Protein AF-A0AAD6XH06-F1 (afdb_monomer)

Secondary structure (DSSP, 8-state):
---------PPPP----PPPPPPPP-------------PPTTB-TTT--B-SSPEEPTTT--EE-TTTTTT--PPP-PPPPPP-------PPPPPS---------------------------------------------------------

Organism: NCBI:txid1033014

Mean predicted aligned error: 21.16 Å

Structure (mmCIF, N/CA/C/O backbone):
data_AF-A0AAD6XH06-F1
#
_entry.id   AF-A0AAD6XH06-F1
#
loop_
_atom_site.group_PDB
_atom_site.id
_atom_site.type_symbol
_atom_site.label_atom_id
_atom_site.label_alt_id
_atom_site.label_comp_id
_atom_site.label_asym_id
_atom_site.label_entity_id
_atom_site.label_seq_id
_atom_site.pdbx_PDB_ins_code
_atom_site.Cartn_x
_atom_site.Cartn_y
_atom_site.Cartn_z
_atom_site.occupancy
_atom_site.B_iso_or_equiv
_atom_site.auth_seq_id
_atom_site.auth_comp_id
_atom_site.auth_asym_id
_atom_site.auth_atom_id
_atom_site.pdbx_PDB_model_num
ATOM 1 N N . MET A 1 1 ? -3.019 -58.926 7.563 1.00 45.81 1 MET A N 1
ATOM 2 C CA . MET A 1 1 ? -2.907 -58.234 8.865 1.00 45.81 1 MET A CA 1
ATOM 3 C C . MET A 1 1 ? -1.848 -57.144 8.734 1.00 45.81 1 MET A C 1
ATOM 5 O O . MET A 1 1 ? -0.671 -57.482 8.743 1.00 45.81 1 MET A O 1
ATOM 9 N N . PRO A 1 2 ? -2.222 -55.880 8.463 1.00 56.22 2 PRO A N 1
ATOM 10 C CA . PRO A 1 2 ? -1.253 -54.804 8.264 1.00 56.22 2 PRO A CA 1
ATOM 11 C C . PRO A 1 2 ? -0.605 -54.394 9.594 1.00 56.22 2 PRO A C 1
ATOM 13 O O . PRO A 1 2 ? -1.293 -54.122 10.575 1.00 56.22 2 PRO A O 1
ATOM 16 N N . HIS A 1 3 ? 0.727 -54.356 9.607 1.00 55.41 3 HIS A N 1
ATOM 17 C CA . HIS A 1 3 ? 1.536 -53.886 10.728 1.00 55.41 3 HIS A CA 1
ATOM 18 C C . HIS A 1 3 ? 1.335 -52.376 10.914 1.00 55.41 3 HIS A C 1
ATOM 20 O O . HIS A 1 3 ? 1.747 -51.572 10.077 1.00 55.41 3 HIS A O 1
ATOM 26 N N . VAL A 1 4 ? 0.700 -51.984 12.017 1.00 63.06 4 VAL A N 1
ATOM 27 C CA . VAL A 1 4 ? 0.587 -50.581 12.423 1.00 63.06 4 VAL A CA 1
ATOM 28 C C . VAL A 1 4 ? 1.933 -50.165 13.013 1.00 63.06 4 VAL A C 1
ATOM 30 O O . VA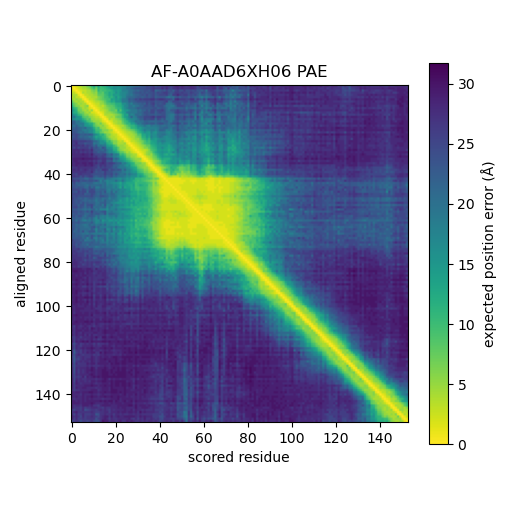L A 1 4 ? 2.283 -50.560 14.123 1.00 63.06 4 VAL A O 1
ATOM 33 N N . ALA A 1 5 ? 2.716 -49.402 12.251 1.00 58.44 5 ALA A N 1
ATOM 34 C CA . ALA A 1 5 ? 3.970 -48.832 12.725 1.00 58.44 5 ALA A CA 1
ATOM 35 C C . ALA A 1 5 ? 3.685 -47.848 13.872 1.00 58.44 5 ALA A C 1
ATOM 37 O O . ALA A 1 5 ? 3.102 -46.780 13.665 1.00 58.44 5 ALA A O 1
ATOM 38 N N . GLN A 1 6 ? 4.078 -48.219 15.092 1.00 63.75 6 GLN A N 1
ATOM 39 C CA . GLN A 1 6 ? 4.032 -47.330 16.246 1.00 63.75 6 GLN A CA 1
ATOM 40 C C . GLN A 1 6 ? 5.018 -46.182 16.025 1.00 63.75 6 GLN A C 1
ATOM 42 O O . GLN A 1 6 ? 6.227 -46.380 15.944 1.00 63.75 6 GLN A O 1
ATOM 47 N N . ARG A 1 7 ? 4.488 -44.964 15.894 1.00 68.38 7 ARG A N 1
ATOM 48 C CA . ARG A 1 7 ? 5.294 -43.746 15.848 1.00 68.38 7 ARG A CA 1
ATOM 49 C C . ARG A 1 7 ? 5.860 -43.479 17.241 1.00 68.38 7 ARG A C 1
ATOM 51 O O . ARG A 1 7 ? 5.103 -43.213 18.169 1.00 68.38 7 ARG A O 1
ATOM 58 N N . ASP A 1 8 ? 7.183 -43.550 17.348 1.00 66.81 8 ASP A N 1
ATOM 59 C CA . ASP A 1 8 ? 7.993 -43.159 18.505 1.00 66.81 8 ASP A CA 1
ATOM 60 C C . ASP A 1 8 ? 7.552 -41.782 19.045 1.00 66.81 8 ASP A C 1
ATOM 62 O O . ASP A 1 8 ? 7.860 -40.735 18.471 1.00 66.81 8 ASP A O 1
ATOM 66 N N . LEU A 1 9 ? 6.841 -41.771 20.177 1.00 71.50 9 LEU A N 1
ATOM 67 C CA . LEU A 1 9 ? 6.471 -40.565 20.928 1.00 71.50 9 LEU A CA 1
ATOM 68 C C . LEU A 1 9 ? 7.649 -40.070 21.777 1.00 71.50 9 LEU A C 1
ATOM 70 O O . LEU A 1 9 ? 7.522 -39.857 22.983 1.00 71.50 9 LEU A O 1
ATOM 74 N N . ARG A 1 10 ? 8.826 -39.907 21.168 1.00 79.88 10 ARG A N 1
ATOM 75 C CA . ARG A 1 10 ? 9.973 -39.364 21.899 1.00 79.88 10 ARG A CA 1
ATOM 76 C C . ARG A 1 10 ? 9.715 -37.890 22.224 1.00 79.88 10 ARG A C 1
ATOM 78 O O . ARG A 1 10 ? 9.410 -37.118 21.310 1.00 79.88 10 ARG A O 1
ATOM 85 N N . PRO A 1 11 ? 9.845 -37.475 23.497 1.00 76.31 11 PRO A N 1
ATOM 86 C CA . PRO A 1 11 ? 9.716 -36.078 23.885 1.00 76.31 11 PRO A CA 1
ATOM 87 C C . PRO A 1 11 ? 10.711 -35.222 23.100 1.00 76.31 11 PRO A C 1
ATOM 89 O O . PRO A 1 11 ? 11.921 -35.446 23.160 1.00 76.31 11 PRO A O 1
ATOM 92 N N . LEU A 1 12 ? 10.201 -34.245 22.347 1.00 78.62 12 LEU A N 1
ATOM 93 C CA . LEU A 1 12 ? 11.048 -33.326 21.594 1.00 78.62 12 LEU A CA 1
ATOM 94 C C . LEU A 1 12 ? 11.952 -32.544 22.564 1.00 78.62 12 LEU A C 1
ATOM 96 O O . LEU A 1 12 ? 11.467 -32.050 23.589 1.00 78.62 12 LEU A O 1
ATOM 100 N N . PRO A 1 13 ? 13.251 -32.395 22.253 1.00 78.56 13 PRO A N 1
ATOM 101 C CA . PRO A 1 13 ? 14.180 -31.672 23.105 1.00 78.56 13 PRO A CA 1
ATOM 102 C C . PRO A 1 13 ? 13.702 -30.232 23.294 1.00 78.56 13 PRO A C 1
ATOM 104 O O . PRO A 1 13 ? 13.417 -29.502 22.340 1.00 78.56 13 PRO A O 1
ATOM 107 N N . LYS A 1 14 ? 13.601 -29.831 24.563 1.00 78.94 14 LYS A N 1
ATOM 108 C CA . LYS A 1 14 ? 13.136 -28.513 24.992 1.00 78.94 14 LYS A CA 1
ATOM 109 C C . LYS A 1 14 ? 14.083 -27.456 24.422 1.00 78.94 14 LYS A C 1
ATOM 111 O O . LYS A 1 14 ? 15.197 -27.287 24.913 1.00 78.94 14 LYS A O 1
ATOM 116 N N . ARG A 1 15 ? 13.664 -26.781 23.342 1.00 76.62 15 ARG A N 1
ATOM 117 C CA . ARG A 1 15 ? 14.477 -25.759 22.664 1.00 76.62 15 ARG A CA 1
ATOM 118 C C . ARG A 1 15 ? 14.870 -24.692 23.685 1.00 76.62 15 ARG A C 1
ATOM 120 O O . ARG A 1 15 ? 14.011 -24.040 24.279 1.00 76.62 15 ARG A O 1
ATOM 127 N N . ARG A 1 16 ? 16.179 -24.544 23.894 1.00 79.94 16 ARG A N 1
ATOM 128 C CA . ARG A 1 16 ? 16.777 -23.522 24.754 1.00 79.94 16 ARG A CA 1
ATOM 129 C C . ARG A 1 16 ? 16.342 -22.160 24.212 1.00 79.94 16 ARG A C 1
ATOM 131 O O . ARG A 1 16 ? 16.610 -21.849 23.053 1.00 79.94 16 ARG A O 1
ATOM 138 N N . ARG A 1 17 ? 15.611 -21.384 25.017 1.00 71.00 17 ARG A N 1
ATOM 139 C CA . ARG A 1 17 ? 15.212 -20.020 24.652 1.00 71.00 17 ARG A CA 1
ATOM 140 C C . ARG A 1 17 ? 16.487 -19.203 24.464 1.00 71.00 17 ARG A C 1
ATOM 142 O O . ARG A 1 17 ? 17.227 -19.002 25.423 1.00 71.00 17 ARG A O 1
ATOM 149 N N . LEU A 1 18 ? 16.759 -18.788 23.229 1.00 75.69 18 LEU A N 1
ATOM 150 C CA . LEU A 1 18 ? 17.778 -17.783 22.961 1.00 75.69 18 LEU A CA 1
ATOM 151 C C . LEU A 1 18 ? 17.294 -16.475 23.588 1.00 75.69 18 LEU A C 1
ATOM 153 O O . LEU A 1 18 ? 16.139 -16.086 23.404 1.00 75.69 18 LEU A O 1
ATOM 157 N N . ASN A 1 19 ? 18.161 -15.864 24.389 1.00 77.81 19 ASN A N 1
ATOM 158 C CA . ASN A 1 19 ? 17.907 -14.588 25.037 1.00 77.81 19 ASN A CA 1
ATOM 159 C C . ASN A 1 19 ? 17.652 -13.548 23.930 1.00 77.81 19 ASN A C 1
ATOM 161 O O . ASN A 1 19 ? 18.518 -13.412 23.059 1.00 77.81 19 ASN A O 1
ATOM 165 N N . PRO A 1 20 ? 16.481 -12.885 23.871 1.00 71.88 20 PRO A N 1
ATOM 166 C CA . PRO A 1 20 ? 16.252 -11.864 22.862 1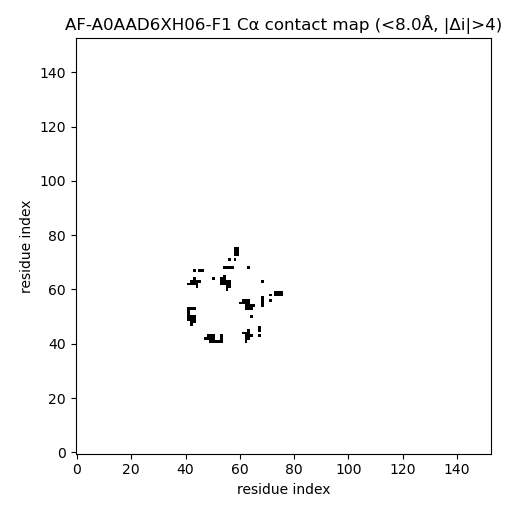.00 71.88 20 PRO A CA 1
ATOM 167 C C . PRO A 1 20 ? 17.288 -10.759 23.067 1.00 71.88 20 PRO A C 1
ATOM 169 O O . PRO A 1 20 ? 17.397 -10.193 24.154 1.00 71.88 20 PRO A O 1
ATOM 172 N N . ALA A 1 21 ? 18.088 -10.499 22.032 1.00 75.94 21 ALA A N 1
ATOM 173 C CA . ALA A 1 21 ? 19.018 -9.384 22.048 1.00 75.94 21 ALA A CA 1
ATOM 174 C C . ALA A 1 21 ? 18.241 -8.078 22.309 1.00 75.94 21 ALA A C 1
ATOM 176 O O . ALA A 1 21 ? 17.086 -7.971 21.878 1.00 75.94 21 ALA A O 1
ATOM 177 N N . PRO A 1 22 ? 18.846 -7.092 22.996 1.00 75.81 22 PRO A N 1
ATOM 178 C CA . PRO A 1 22 ? 18.243 -5.780 23.181 1.00 75.81 22 PRO A CA 1
ATOM 179 C C . PRO A 1 22 ? 17.834 -5.220 21.819 1.00 75.81 22 PRO A C 1
ATOM 181 O O . PRO A 1 22 ? 18.676 -5.029 20.942 1.00 75.81 22 PRO A O 1
ATOM 184 N N . ILE A 1 23 ? 16.531 -5.020 21.623 1.00 73.06 23 ILE A N 1
ATOM 185 C CA . ILE A 1 23 ? 16.005 -4.411 20.404 1.00 73.06 23 ILE A CA 1
ATOM 186 C C . ILE A 1 23 ? 16.492 -2.957 20.427 1.00 73.06 23 ILE A C 1
ATOM 188 O O . ILE A 1 23 ? 16.146 -2.239 21.370 1.00 73.06 23 ILE A O 1
ATOM 192 N N . PRO A 1 24 ? 17.315 -2.509 19.461 1.00 79.81 24 PRO A N 1
ATOM 193 C CA . PRO A 1 24 ? 17.710 -1.112 19.408 1.00 79.81 24 PRO A CA 1
ATOM 194 C C . PRO A 1 24 ? 16.456 -0.242 19.239 1.00 79.81 24 PRO A C 1
ATOM 196 O O . PRO A 1 24 ? 15.504 -0.670 18.576 1.00 79.81 24 PRO A O 1
ATOM 199 N N . PRO A 1 25 ? 16.423 0.965 19.831 1.00 71.81 25 PRO A N 1
ATOM 200 C CA . PRO A 1 25 ? 15.298 1.873 19.661 1.00 71.81 25 PRO A CA 1
ATOM 201 C C . PRO A 1 25 ? 15.066 2.093 18.168 1.00 71.81 25 PRO A C 1
ATOM 203 O O . PRO A 1 25 ? 16.007 2.382 17.427 1.00 71.81 25 PRO A O 1
ATOM 206 N N . ALA A 1 26 ? 13.820 1.908 17.730 1.00 63.12 26 ALA A N 1
ATOM 207 C CA . ALA A 1 26 ? 13.427 2.091 16.343 1.00 63.12 26 ALA A CA 1
ATOM 208 C C . ALA A 1 26 ? 13.830 3.502 15.900 1.00 63.12 26 ALA A C 1
ATOM 210 O O . ALA A 1 26 ? 13.222 4.492 16.307 1.00 63.12 26 ALA A O 1
ATOM 211 N N . THR A 1 27 ? 14.891 3.598 15.098 1.00 64.56 27 THR A N 1
ATOM 212 C CA . THR A 1 27 ? 15.273 4.845 14.449 1.00 64.56 27 THR A CA 1
ATOM 213 C C . THR A 1 27 ? 14.148 5.178 13.488 1.00 64.56 27 THR A C 1
ATOM 215 O O . THR A 1 27 ? 13.994 4.531 12.453 1.00 64.56 27 THR A O 1
ATOM 218 N N . VAL A 1 28 ? 13.312 6.141 13.870 1.00 68.56 28 VAL A N 1
ATOM 219 C CA . VAL A 1 28 ? 12.290 6.688 12.985 1.00 68.56 28 VAL A CA 1
ATOM 220 C C . VAL A 1 28 ? 13.039 7.213 11.760 1.00 68.56 28 VAL A C 1
ATOM 222 O O . VAL A 1 28 ? 13.908 8.071 11.932 1.00 68.56 28 VAL A O 1
ATOM 225 N N . PRO A 1 29 ? 12.787 6.694 10.545 1.00 56.22 29 PRO A N 1
ATOM 226 C CA . PRO A 1 29 ? 13.394 7.249 9.350 1.00 56.22 29 PRO A CA 1
ATOM 227 C C . PRO A 1 29 ? 12.909 8.691 9.231 1.00 56.22 29 PRO A C 1
ATOM 229 O O . PRO A 1 29 ? 11.753 8.952 8.898 1.00 56.22 29 PRO A O 1
ATOM 232 N N . GLN A 1 30 ? 13.785 9.629 9.582 1.00 60.03 30 GLN A N 1
ATOM 233 C CA . GLN A 1 30 ? 13.527 11.042 9.402 1.00 60.03 30 GLN A CA 1
ATOM 234 C C . GLN A 1 30 ? 13.395 11.261 7.887 1.00 60.03 30 GLN A C 1
ATOM 236 O O . GLN A 1 30 ? 14.294 10.848 7.147 1.00 60.03 30 GLN A O 1
ATOM 241 N N . PRO A 1 31 ? 12.283 11.834 7.391 1.00 55.59 31 PRO A N 1
ATOM 242 C CA . PRO A 1 31 ? 12.138 12.126 5.974 1.00 55.59 31 PRO A CA 1
ATOM 243 C C . PRO A 1 31 ? 13.225 13.132 5.606 1.00 55.59 31 PRO A C 1
ATOM 245 O O . PRO A 1 31 ? 13.145 14.308 5.955 1.00 55.59 31 PRO A O 1
ATOM 248 N N . SER A 1 32 ? 14.295 12.647 4.979 1.00 57.97 32 SER A N 1
ATOM 249 C CA . SER A 1 32 ? 15.408 13.506 4.612 1.00 57.97 32 SER A CA 1
ATOM 250 C C . SER A 1 32 ? 14.946 14.478 3.523 1.00 57.97 32 SER A C 1
ATOM 252 O O . SER A 1 32 ? 14.415 14.023 2.503 1.00 57.97 32 SER A O 1
ATOM 254 N N . PRO A 1 33 ? 15.151 15.795 3.693 1.00 58.56 33 PRO A N 1
ATOM 255 C CA . PRO A 1 33 ? 14.828 16.807 2.698 1.00 58.56 33 PRO A CA 1
ATOM 256 C C . PRO A 1 33 ? 15.901 16.815 1.601 1.00 58.56 33 PRO A C 1
ATOM 258 O O . PRO A 1 33 ? 16.600 17.803 1.393 1.00 58.56 33 PRO A O 1
ATOM 261 N N . PHE A 1 34 ? 16.074 15.696 0.899 1.00 56.41 34 PHE A N 1
ATOM 262 C CA . PHE A 1 34 ? 16.848 15.711 -0.334 1.00 56.41 34 PHE A CA 1
ATOM 263 C C . PHE A 1 34 ? 15.975 16.274 -1.459 1.00 56.41 34 PHE A C 1
ATOM 265 O O . PHE A 1 34 ? 14.802 15.901 -1.562 1.00 56.41 34 PHE A O 1
ATOM 272 N N . PRO A 1 35 ? 16.521 17.158 -2.314 1.00 54.44 35 PRO A N 1
ATOM 273 C CA . PRO A 1 35 ? 15.798 17.690 -3.457 1.00 54.44 35 PRO A CA 1
ATOM 274 C C . PRO A 1 35 ? 15.365 16.523 -4.343 1.00 54.44 35 PRO A C 1
ATOM 276 O O . PRO A 1 35 ? 16.185 15.822 -4.941 1.00 54.44 35 PRO A O 1
ATOM 279 N N . THR A 1 36 ? 14.056 16.294 -4.388 1.00 56.62 36 THR A N 1
ATOM 280 C CA . THR A 1 36 ? 13.418 15.246 -5.174 1.00 56.62 36 THR A CA 1
ATOM 281 C C . THR A 1 36 ? 13.554 15.599 -6.648 1.00 56.62 36 THR A C 1
ATOM 283 O O . THR A 1 36 ? 12.679 16.205 -7.265 1.00 56.62 36 THR A O 1
ATOM 286 N N . LYS A 1 37 ? 14.679 15.201 -7.251 1.00 67.38 37 LYS A N 1
ATOM 287 C CA . LYS A 1 37 ? 14.732 15.013 -8.701 1.00 67.38 37 LYS A CA 1
ATOM 288 C C . LYS A 1 37 ? 13.551 14.109 -9.034 1.00 67.38 37 LYS A C 1
ATOM 290 O O . LYS A 1 37 ? 13.485 12.996 -8.513 1.00 67.38 37 LYS A O 1
ATOM 295 N N . LYS A 1 38 ? 12.591 14.627 -9.811 1.00 67.56 38 LYS A N 1
ATOM 296 C CA . LYS A 1 38 ? 11.417 13.870 -10.261 1.00 67.56 38 LYS A CA 1
ATOM 297 C C . LYS A 1 38 ? 11.934 12.515 -10.749 1.00 67.56 38 LYS A C 1
ATOM 299 O O . LYS A 1 38 ? 12.757 12.518 -11.669 1.00 67.56 38 LYS A O 1
ATOM 304 N N . PRO A 1 39 ? 11.572 11.393 -10.100 1.00 63.69 39 PRO A N 1
ATOM 305 C CA . PRO A 1 39 ? 12.065 10.099 -10.530 1.00 63.69 39 PRO A CA 1
ATOM 306 C C . PRO A 1 39 ? 11.685 9.945 -11.998 1.00 63.69 39 PRO A C 1
ATOM 308 O O . PRO A 1 39 ? 10.549 10.257 -12.369 1.00 63.69 39 PRO A O 1
ATOM 311 N N . ALA A 1 40 ? 12.651 9.539 -12.826 1.00 69.50 40 ALA A N 1
ATOM 312 C CA . ALA A 1 40 ? 12.385 9.211 -14.218 1.00 69.50 40 ALA A CA 1
ATOM 313 C C . ALA A 1 40 ? 11.162 8.287 -14.232 1.00 69.50 40 ALA A C 1
ATOM 315 O O . ALA A 1 40 ? 11.129 7.294 -13.493 1.00 69.50 40 ALA A O 1
ATOM 316 N N . ALA A 1 41 ? 10.117 8.702 -14.950 1.00 80.06 41 ALA A N 1
ATOM 317 C CA . ALA A 1 41 ? 8.825 8.040 -14.896 1.00 80.06 41 ALA A CA 1
ATOM 318 C C . ALA A 1 41 ? 9.023 6.542 -15.172 1.00 80.06 41 ALA A C 1
ATOM 320 O O . ALA A 1 41 ? 9.622 6.170 -16.176 1.00 80.06 41 ALA A O 1
ATOM 321 N N . GLY A 1 42 ? 8.575 5.696 -14.241 1.00 88.38 42 GLY A N 1
ATOM 322 C CA . GLY A 1 42 ? 8.653 4.245 -14.396 1.00 88.38 42 GLY A CA 1
ATOM 323 C C . GLY A 1 42 ? 9.858 3.547 -13.761 1.00 88.38 42 GLY A C 1
ATOM 324 O O . GLY A 1 42 ? 10.120 2.418 -14.130 1.00 88.38 42 GLY A O 1
ATOM 325 N N . ALA A 1 43 ? 10.590 4.115 -12.798 1.00 94.19 43 ALA A N 1
ATOM 326 C CA . ALA A 1 43 ? 11.574 3.338 -12.022 1.00 94.19 43 ALA A CA 1
ATOM 327 C C . ALA A 1 43 ? 11.016 2.859 -10.667 1.00 94.19 43 ALA A C 1
ATOM 329 O O . ALA A 1 43 ? 10.241 3.555 -10.011 1.00 94.19 43 ALA A O 1
ATOM 330 N N . CYS A 1 44 ? 11.436 1.675 -10.211 1.00 93.81 44 CYS A N 1
ATOM 331 C CA . CYS A 1 44 ? 11.117 1.187 -8.869 1.00 93.81 44 CYS A CA 1
ATOM 332 C C . CYS A 1 44 ? 11.831 2.027 -7.802 1.00 93.81 44 CYS A C 1
ATOM 334 O O . CYS A 1 44 ? 13.053 2.111 -7.806 1.00 93.81 44 CYS A O 1
ATOM 336 N N . ALA A 1 45 ? 11.101 2.550 -6.819 1.00 91.94 45 ALA A N 1
ATOM 337 C CA . ALA A 1 45 ? 11.679 3.343 -5.732 1.00 91.94 45 ALA A CA 1
ATOM 338 C C . ALA A 1 45 ? 12.647 2.561 -4.818 1.00 91.94 45 ALA A C 1
ATOM 340 O O . ALA A 1 45 ? 13.431 3.171 -4.103 1.00 91.94 45 ALA A O 1
ATOM 341 N N . THR A 1 46 ? 12.583 1.224 -4.813 1.00 91.94 46 THR A N 1
ATOM 342 C CA . THR A 1 46 ? 13.391 0.372 -3.921 1.00 91.94 46 THR A CA 1
ATOM 343 C C . THR A 1 46 ? 14.653 -0.156 -4.595 1.00 91.94 46 THR A C 1
ATOM 345 O O . THR A 1 46 ? 15.727 -0.104 -4.011 1.00 91.94 46 THR A O 1
ATOM 348 N N . CYS A 1 47 ? 14.533 -0.702 -5.808 1.00 93.81 47 CYS A N 1
ATOM 349 C CA . CYS A 1 47 ? 15.660 -1.312 -6.522 1.00 93.81 47 CYS A CA 1
ATOM 350 C C . CYS A 1 47 ? 16.130 -0.499 -7.734 1.00 93.81 47 CYS A C 1
ATOM 352 O O . CYS A 1 47 ? 17.040 -0.936 -8.431 1.00 93.81 47 CYS A O 1
ATOM 354 N N . HIS A 1 48 ? 15.489 0.641 -8.013 1.00 93.62 48 HIS A N 1
ATOM 355 C CA . HIS A 1 48 ? 15.802 1.566 -9.109 1.00 93.62 48 HIS A CA 1
ATOM 356 C C . HIS A 1 48 ? 15.780 0.966 -10.523 1.00 93.62 48 HIS A C 1
ATOM 358 O O . HIS A 1 48 ? 16.180 1.623 -11.480 1.00 93.62 48 HIS A O 1
ATOM 364 N N . ARG A 1 49 ? 15.259 -0.256 -10.693 1.00 93.75 49 ARG A N 1
ATOM 365 C CA . ARG A 1 49 ? 15.059 -0.865 -12.013 1.00 93.75 49 ARG A CA 1
ATOM 366 C C . ARG A 1 49 ? 13.928 -0.170 -12.768 1.00 93.75 49 ARG A C 1
ATOM 368 O O . ARG A 1 49 ? 12.914 0.179 -12.159 1.00 93.75 49 ARG A O 1
ATOM 375 N N . ALA A 1 50 ? 14.097 -0.026 -14.080 1.00 95.12 50 ALA A N 1
ATOM 376 C CA . ALA A 1 50 ? 13.047 0.437 -14.981 1.00 95.12 50 ALA A CA 1
ATOM 377 C C . ALA A 1 50 ? 11.864 -0.550 -14.997 1.00 95.12 50 ALA A C 1
ATOM 379 O O . ALA A 1 50 ? 12.045 -1.766 -14.917 1.00 95.12 50 ALA A O 1
ATOM 380 N N . LEU A 1 51 ? 10.653 -0.011 -15.076 1.00 93.69 51 LEU A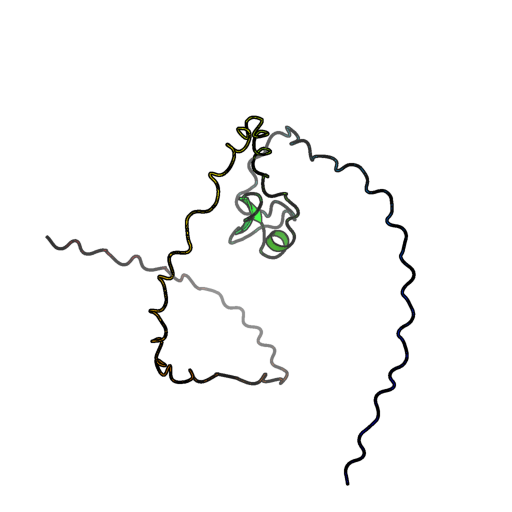 N 1
ATOM 381 C CA . LEU A 1 51 ? 9.370 -0.699 -15.039 1.00 93.69 51 LEU A CA 1
ATOM 382 C C . LEU A 1 51 ? 8.549 -0.236 -16.236 1.00 93.69 51 LEU A C 1
ATOM 384 O O . LEU A 1 51 ? 8.305 0.956 -16.403 1.00 93.69 51 LEU A O 1
ATOM 388 N N . LEU A 1 52 ? 8.067 -1.196 -17.021 1.00 94.69 52 LEU A N 1
ATOM 389 C CA . LEU A 1 52 ? 7.089 -0.940 -18.081 1.00 94.69 52 LEU A CA 1
ATOM 390 C C . LEU A 1 52 ? 5.729 -0.529 -17.492 1.00 94.69 52 LEU A C 1
ATOM 392 O O . LEU A 1 52 ? 5.074 0.371 -18.002 1.00 94.69 52 LEU A O 1
ATOM 396 N N . ALA A 1 53 ? 5.336 -1.161 -16.381 1.00 92.31 53 ALA A N 1
ATOM 397 C CA . ALA A 1 53 ? 4.102 -0.877 -15.655 1.00 92.31 53 ALA A CA 1
ATOM 398 C C . ALA A 1 53 ? 4.399 -0.779 -14.146 1.00 92.31 53 ALA A C 1
ATOM 400 O O . ALA A 1 53 ? 4.572 -1.810 -13.484 1.00 92.31 53 ALA A O 1
ATOM 401 N N . PRO A 1 54 ? 4.524 0.435 -13.578 1.00 92.00 54 PRO A N 1
ATOM 402 C CA . PRO A 1 54 ? 4.777 0.593 -12.153 1.00 92.00 54 PRO A CA 1
ATOM 403 C C . PRO A 1 54 ? 3.553 0.175 -11.331 1.00 92.00 54 PRO A C 1
ATOM 405 O O . PRO A 1 54 ? 2.430 0.590 -11.610 1.00 92.00 54 PRO A O 1
ATOM 408 N N . LEU A 1 55 ? 3.775 -0.610 -10.274 1.00 94.12 55 LEU A N 1
ATOM 409 C CA . LEU A 1 55 ? 2.747 -0.921 -9.282 1.00 94.12 55 LEU A CA 1
ATOM 410 C C . LEU A 1 55 ? 2.879 0.045 -8.107 1.00 94.12 55 LEU A C 1
ATOM 412 O O . LEU A 1 55 ? 3.974 0.237 -7.573 1.00 94.12 55 LEU A O 1
ATOM 416 N N . LEU A 1 56 ? 1.771 0.631 -7.666 1.00 94.38 56 LEU A N 1
ATOM 417 C CA . LEU A 1 56 ? 1.766 1.447 -6.455 1.00 94.38 56 LEU A CA 1
ATOM 418 C C . LEU A 1 56 ? 1.793 0.533 -5.230 1.00 94.38 56 LEU A C 1
ATOM 420 O O . LEU A 1 56 ? 0.967 -0.369 -5.085 1.00 94.38 56 LEU A O 1
ATOM 424 N N . CYS A 1 57 ? 2.758 0.750 -4.339 1.00 92.50 57 CYS A N 1
ATOM 425 C CA . CYS A 1 57 ? 2.829 -0.007 -3.100 1.00 92.50 57 CYS A CA 1
ATOM 426 C C . CYS A 1 57 ? 1.624 0.321 -2.205 1.00 92.50 57 CYS A C 1
ATOM 428 O O . CYS A 1 57 ? 1.418 1.477 -1.851 1.00 92.50 57 CYS A O 1
ATOM 430 N N . ALA A 1 58 ? 0.879 -0.687 -1.748 1.00 88.94 58 ALA A N 1
ATOM 431 C CA . ALA A 1 58 ? -0.283 -0.481 -0.874 1.00 88.94 58 ALA A CA 1
ATOM 432 C C . ALA A 1 58 ? 0.059 0.142 0.498 1.00 88.94 58 ALA A C 1
ATOM 434 O O . ALA A 1 58 ? -0.830 0.626 1.190 1.00 88.94 58 ALA A O 1
ATOM 435 N N . ARG A 1 59 ? 1.335 0.117 0.910 1.00 89.06 59 ARG A N 1
ATOM 436 C CA . ARG A 1 59 ? 1.783 0.636 2.213 1.00 89.06 59 ARG A CA 1
ATOM 437 C C . ARG A 1 59 ? 2.226 2.093 2.158 1.00 89.06 59 ARG A C 1
ATOM 439 O O . ARG A 1 59 ? 1.875 2.860 3.043 1.00 89.06 59 ARG A O 1
ATOM 446 N N . CYS A 1 60 ? 3.004 2.463 1.139 1.00 89.44 60 CYS A N 1
ATOM 447 C CA . CYS A 1 60 ? 3.610 3.794 1.022 1.00 89.44 60 CYS A CA 1
ATOM 448 C C . CYS A 1 60 ? 3.248 4.550 -0.263 1.00 89.44 60 CYS A C 1
ATOM 450 O O . CYS A 1 60 ? 3.781 5.630 -0.490 1.00 89.44 60 CYS A O 1
ATOM 452 N N . ALA A 1 61 ? 2.405 3.979 -1.129 1.00 90.81 61 ALA A N 1
ATOM 453 C CA . ALA A 1 61 ? 2.019 4.512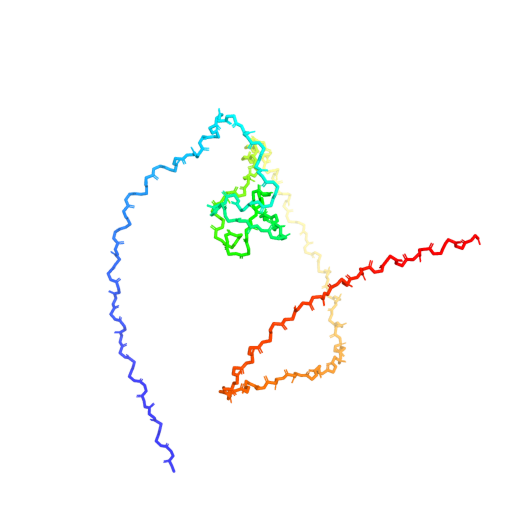 -2.440 1.00 90.81 61 ALA A CA 1
ATOM 454 C C . ALA A 1 61 ? 3.181 4.794 -3.418 1.00 90.81 61 ALA A C 1
ATOM 456 O O . ALA A 1 61 ? 2.962 5.349 -4.491 1.00 90.81 61 ALA A O 1
ATOM 457 N N . ALA A 1 62 ? 4.412 4.380 -3.101 1.00 91.75 62 ALA A N 1
ATOM 458 C CA . ALA A 1 62 ? 5.555 4.550 -3.991 1.00 91.75 62 ALA A CA 1
ATOM 459 C C . ALA A 1 62 ? 5.476 3.596 -5.203 1.00 91.75 62 ALA A C 1
ATOM 461 O O . ALA A 1 62 ? 5.013 2.457 -5.054 1.00 91.75 62 ALA A O 1
ATOM 462 N N . PRO A 1 63 ? 5.968 4.007 -6.389 1.00 93.94 63 PRO A N 1
ATOM 463 C CA . PRO A 1 63 ? 6.070 3.128 -7.549 1.00 93.94 63 PRO A CA 1
ATOM 464 C C . PRO A 1 63 ? 7.103 2.024 -7.288 1.00 93.94 63 PRO A C 1
ATOM 466 O O . PRO A 1 63 ? 8.267 2.281 -6.974 1.00 93.94 63 PRO A O 1
ATOM 469 N N . THR A 1 64 ? 6.687 0.768 -7.405 1.00 95.50 64 THR A N 1
ATOM 470 C CA . THR A 1 64 ? 7.496 -0.413 -7.080 1.00 95.50 64 THR A CA 1
ATOM 471 C C . THR A 1 64 ? 7.317 -1.525 -8.111 1.00 95.50 64 THR A C 1
ATOM 473 O O . THR A 1 64 ? 6.318 -1.579 -8.827 1.00 95.50 64 THR A O 1
ATOM 476 N N . CYS A 1 65 ? 8.301 -2.424 -8.205 1.00 95.31 65 CYS A N 1
ATOM 477 C CA . CYS A 1 65 ? 8.153 -3.662 -8.969 1.00 95.31 65 CYS A CA 1
ATOM 478 C C . CYS A 1 65 ? 7.368 -4.710 -8.162 1.00 95.31 65 CYS A C 1
ATOM 480 O O . CYS A 1 65 ? 7.273 -4.619 -6.937 1.00 95.3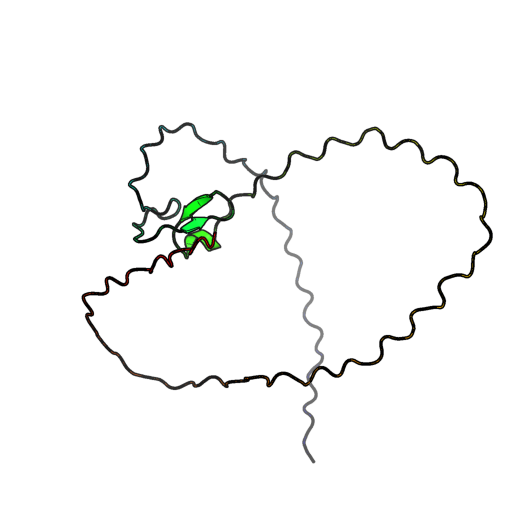1 65 CYS A O 1
ATOM 482 N N . ALA A 1 66 ? 6.867 -5.754 -8.827 1.00 94.25 66 ALA A N 1
ATOM 483 C CA . ALA A 1 66 ? 6.086 -6.820 -8.189 1.00 94.25 66 ALA A CA 1
ATOM 484 C C . ALA A 1 66 ? 6.843 -7.616 -7.105 1.00 94.25 66 ALA A C 1
ATOM 486 O O . ALA A 1 66 ? 6.220 -8.334 -6.323 1.00 94.25 66 ALA A O 1
ATOM 487 N N . VAL A 1 67 ? 8.177 -7.536 -7.076 1.00 95.69 67 VAL A N 1
ATOM 488 C CA . VAL A 1 67 ? 9.012 -8.163 -6.041 1.00 95.69 67 VAL A CA 1
ATOM 489 C C . VAL A 1 67 ? 9.128 -7.231 -4.835 1.00 95.69 67 VAL A C 1
ATOM 491 O O . VAL A 1 67 ? 8.760 -7.610 -3.726 1.00 95.69 67 VAL A O 1
ATOM 494 N N . CYS A 1 68 ? 9.561 -5.986 -5.058 1.00 94.69 68 CYS A N 1
ATOM 495 C CA . CYS A 1 68 ? 9.761 -5.000 -3.995 1.00 94.69 68 CYS A CA 1
ATOM 496 C C . CYS A 1 68 ? 8.453 -4.569 -3.318 1.00 94.69 68 CYS A C 1
ATOM 498 O O . CYS A 1 68 ? 8.465 -4.213 -2.142 1.00 94.69 68 CYS A O 1
ATOM 500 N N . SER A 1 69 ? 7.314 -4.642 -4.015 1.00 93.88 69 SER A N 1
ATOM 501 C CA . SER A 1 69 ? 6.006 -4.358 -3.417 1.00 93.88 69 SER A CA 1
ATOM 502 C C . SER A 1 69 ? 5.646 -5.334 -2.289 1.00 93.88 69 SER A C 1
ATOM 504 O O . SER A 1 69 ? 4.987 -4.934 -1.328 1.00 93.88 69 SER A O 1
ATOM 506 N N . ARG A 1 70 ? 6.119 -6.589 -2.354 1.00 92.81 70 ARG A N 1
ATOM 507 C CA . ARG A 1 70 ? 5.864 -7.627 -1.336 1.00 92.81 70 ARG A CA 1
ATOM 508 C C . ARG A 1 70 ? 6.747 -7.479 -0.102 1.00 92.81 70 ARG A C 1
ATOM 510 O O . ARG A 1 70 ? 6.353 -7.904 0.978 1.00 92.81 70 ARG A O 1
ATOM 517 N N . THR A 1 71 ? 7.924 -6.877 -0.254 1.00 94.25 71 THR A N 1
ATOM 518 C CA . THR A 1 71 ? 8.918 -6.706 0.817 1.00 94.25 71 THR A CA 1
ATOM 519 C C . THR A 1 71 ? 8.911 -5.301 1.411 1.00 94.25 71 THR A C 1
ATOM 521 O O . THR A 1 71 ? 9.880 -4.891 2.046 1.00 94.25 71 THR A O 1
ATOM 524 N N . CYS A 1 72 ? 7.857 -4.521 1.174 1.00 89.88 72 CYS A N 1
ATOM 525 C CA . CYS A 1 72 ? 7.791 -3.165 1.685 1.00 89.88 72 CYS A CA 1
ATOM 526 C C . CYS A 1 72 ? 7.642 -3.172 3.216 1.00 89.88 72 CYS A C 1
ATOM 528 O O . CYS A 1 72 ? 6.589 -3.521 3.753 1.00 89.88 72 CYS A O 1
ATOM 530 N N . SER A 1 73 ? 8.700 -2.739 3.904 1.00 88.69 73 SER A N 1
ATOM 531 C CA . SER A 1 73 ? 8.722 -2.524 5.357 1.00 88.69 73 SER A CA 1
ATOM 532 C C . SER A 1 73 ? 8.242 -1.131 5.762 1.00 88.69 73 SER A C 1
ATOM 534 O O . SER A 1 73 ? 8.371 -0.765 6.927 1.00 88.69 73 SER A O 1
ATOM 536 N N . ALA A 1 74 ? 7.707 -0.334 4.828 1.00 86.81 74 ALA A N 1
ATOM 537 C CA . ALA A 1 74 ? 7.117 0.945 5.188 1.00 86.81 74 ALA A CA 1
ATOM 538 C C . ALA A 1 74 ? 5.969 0.691 6.167 1.00 86.81 74 ALA A C 1
ATOM 540 O O . ALA A 1 74 ? 5.066 -0.115 5.906 1.00 86.81 74 ALA A O 1
ATOM 541 N N . HIS A 1 75 ? 6.040 1.359 7.312 1.00 79.31 75 HIS A N 1
ATOM 542 C CA . HIS A 1 75 ? 4.964 1.339 8.278 1.00 79.31 75 HIS A CA 1
ATOM 543 C C . HIS A 1 75 ? 3.758 2.011 7.634 1.00 79.31 75 HIS A C 1
ATOM 545 O O . HIS A 1 75 ? 3.860 3.137 7.147 1.00 79.31 75 HIS A O 1
ATOM 551 N N . THR A 1 76 ? 2.620 1.317 7.615 1.00 77.19 76 THR A N 1
ATOM 552 C CA . THR A 1 76 ? 1.339 1.988 7.407 1.00 77.19 76 THR A CA 1
ATOM 553 C C . THR A 1 76 ? 1.281 3.106 8.432 1.00 77.19 76 THR A C 1
ATOM 555 O O . THR A 1 76 ? 1.524 2.835 9.610 1.00 77.19 76 THR A O 1
ATOM 558 N N . THR A 1 77 ? 1.028 4.339 7.989 1.00 78.06 77 THR A N 1
ATOM 559 C CA . THR A 1 77 ? 0.857 5.482 8.885 1.00 78.06 77 THR A CA 1
ATOM 560 C C . THR A 1 77 ? -0.123 5.060 9.966 1.00 78.06 77 THR A C 1
ATOM 562 O O . THR A 1 77 ? -1.298 4.828 9.675 1.00 78.06 77 THR A O 1
ATOM 565 N N . SER A 1 78 ? 0.372 4.852 11.189 1.00 77.75 78 SER A N 1
ATOM 566 C CA . SER A 1 78 ? -0.522 4.520 12.283 1.00 77.75 78 SER A CA 1
ATOM 567 C C . SER A 1 78 ? -1.460 5.709 12.436 1.00 77.75 78 SER A C 1
ATOM 569 O O . SER A 1 78 ? -0.981 6.849 12.362 1.00 77.75 78 SER A O 1
ATOM 571 N N . PRO A 1 79 ? -2.767 5.490 12.651 1.00 76.81 79 PRO A N 1
ATOM 572 C CA . PRO A 1 79 ? -3.611 6.585 13.092 1.00 76.81 79 PRO A CA 1
ATOM 573 C C . PRO A 1 79 ? -2.937 7.247 14.304 1.00 76.81 79 PRO A C 1
ATOM 575 O O . PRO A 1 79 ? -2.229 6.554 15.052 1.00 76.81 79 PRO A O 1
ATOM 578 N N . PRO A 1 80 ? -3.092 8.572 14.487 1.00 80.06 80 PRO A N 1
ATOM 579 C CA . PRO A 1 80 ? -2.593 9.212 15.696 1.00 80.06 80 PRO A CA 1
ATOM 580 C C . PRO A 1 80 ? -3.091 8.401 16.897 1.00 80.06 80 PRO A C 1
ATOM 582 O O . PRO A 1 80 ? -4.203 7.86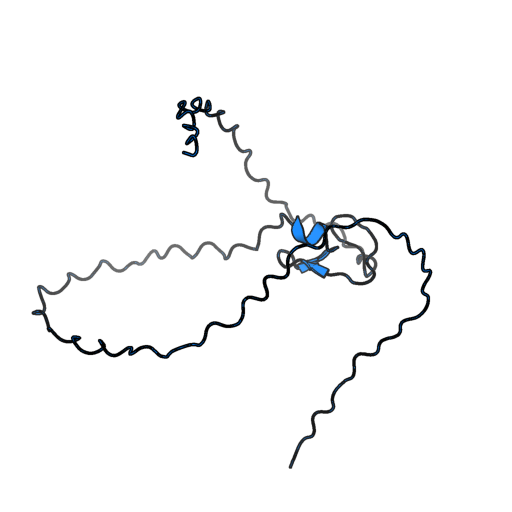0 16.817 1.00 80.06 80 PRO A O 1
ATOM 585 N N . PRO A 1 81 ? -2.285 8.255 17.968 1.00 80.62 81 PRO A N 1
ATOM 586 C CA . PRO A 1 81 ? -2.743 7.553 19.158 1.00 80.62 81 PRO A CA 1
ATOM 587 C C . PRO A 1 81 ? -4.111 8.126 19.498 1.00 80.62 81 PRO A C 1
ATOM 589 O O . PRO A 1 81 ? -4.237 9.347 19.622 1.00 80.62 81 PRO A O 1
ATOM 592 N N . THR A 1 82 ? -5.139 7.268 19.522 1.00 79.06 82 THR A N 1
ATOM 593 C CA . THR A 1 82 ? -6.493 7.693 19.882 1.00 79.06 82 THR A CA 1
ATOM 594 C C . THR A 1 82 ? -6.343 8.545 21.130 1.00 79.06 82 THR A C 1
ATOM 596 O O . THR A 1 82 ? -5.736 8.043 22.087 1.00 79.06 82 THR A O 1
ATOM 599 N N . PRO A 1 83 ? -6.762 9.827 21.097 1.00 80.56 83 PRO A N 1
ATOM 600 C CA . PRO A 1 83 ? -6.544 10.718 22.221 1.00 80.56 83 PRO A CA 1
ATOM 601 C C . PRO A 1 83 ? -7.055 9.999 23.458 1.00 80.56 83 PRO A C 1
ATOM 603 O O . PRO A 1 83 ? -8.122 9.381 23.407 1.00 80.56 83 PRO A O 1
ATOM 606 N N . LEU A 1 84 ? -6.241 9.994 24.517 1.00 71.88 84 LEU A N 1
ATOM 607 C CA . LEU A 1 84 ? -6.587 9.334 25.765 1.00 71.88 84 LEU A CA 1
ATOM 608 C C . LEU A 1 84 ? -7.987 9.827 26.133 1.00 71.88 84 LEU A C 1
ATOM 610 O O . LEU A 1 84 ? -8.166 11.020 26.379 1.00 71.88 84 LEU A O 1
ATOM 614 N N . LEU A 1 85 ? -8.982 8.939 26.076 1.00 65.62 85 LEU A N 1
ATOM 615 C CA . LEU A 1 85 ? -10.345 9.234 26.497 1.00 65.62 85 LEU A CA 1
ATOM 616 C C . LEU A 1 85 ? -10.277 9.457 28.013 1.00 65.62 85 LEU A C 1
ATOM 618 O O . LEU A 1 85 ? -10.542 8.552 28.795 1.00 65.62 85 LEU A O 1
ATOM 622 N N . SER A 1 86 ? -9.857 10.648 28.441 1.00 66.44 86 SER A N 1
ATOM 623 C CA . SER A 1 86 ? -9.687 11.031 29.848 1.00 66.44 86 SER A CA 1
ATOM 624 C C . SER A 1 86 ? -11.020 11.211 30.576 1.00 66.44 86 SER A C 1
ATOM 626 O O . SER A 1 86 ? -11.052 11.580 31.743 1.00 66.44 86 SER A O 1
ATOM 628 N N . TRP A 1 87 ? -12.125 10.902 29.901 1.00 64.62 87 TRP A N 1
ATOM 629 C CA . TRP A 1 87 ? -13.480 11.046 30.395 1.00 64.62 87 TRP A CA 1
ATOM 630 C C . TRP A 1 87 ? -14.234 9.758 30.086 1.00 64.62 87 TRP A C 1
ATOM 632 O O . TRP A 1 87 ? -15.140 9.728 29.260 1.00 64.62 87 TRP A O 1
ATOM 642 N N . SER A 1 88 ? -13.837 8.663 30.734 1.00 67.56 88 SER A N 1
ATOM 643 C CA . SER A 1 88 ? -14.817 7.625 31.034 1.00 67.56 88 SER A CA 1
ATOM 644 C C . SER A 1 88 ? -15.640 8.178 32.196 1.00 67.56 88 SER A C 1
ATOM 646 O O . SER A 1 88 ? -15.107 8.219 33.308 1.00 67.56 88 SER A O 1
ATOM 648 N N . PRO A 1 89 ? -16.881 8.663 31.990 1.00 71.69 89 PRO A N 1
ATOM 649 C CA . PRO A 1 89 ? -17.739 8.986 33.117 1.00 71.69 89 PRO A CA 1
ATOM 650 C C . PRO A 1 89 ? -17.806 7.747 34.008 1.00 71.69 89 PRO A C 1
ATOM 652 O O . PRO A 1 89 ? -17.989 6.628 33.519 1.00 71.69 89 PRO A O 1
ATOM 655 N N . THR A 1 90 ? -17.571 7.945 35.302 1.00 75.31 90 THR A N 1
ATOM 656 C CA . THR A 1 90 ? -17.748 6.930 36.338 1.00 75.31 90 THR A 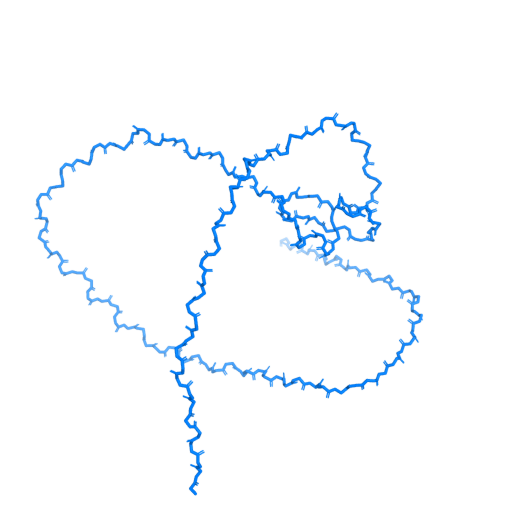CA 1
ATOM 657 C C . THR A 1 90 ? -19.045 6.173 36.049 1.00 75.31 90 THR A C 1
ATOM 659 O O . THR A 1 90 ? -20.075 6.836 35.886 1.00 75.31 90 THR A O 1
ATOM 662 N N . PRO A 1 91 ? -19.027 4.831 35.926 1.00 71.75 91 PRO A N 1
ATOM 663 C CA . PRO A 1 91 ? -20.238 4.084 35.629 1.00 71.75 91 PRO A CA 1
ATOM 664 C C . PRO A 1 91 ? -21.284 4.436 36.684 1.00 71.75 91 PRO A C 1
ATOM 666 O O . PRO A 1 91 ? -21.070 4.236 37.880 1.00 71.75 91 PRO A O 1
ATOM 669 N N . THR A 1 92 ? -22.394 5.024 36.240 1.00 74.56 92 THR A N 1
ATOM 670 C CA . THR A 1 92 ? -23.550 5.284 37.095 1.00 74.56 92 THR A CA 1
ATOM 671 C C . THR A 1 92 ? -23.961 3.946 37.716 1.00 74.56 92 THR A C 1
ATOM 673 O O . THR A 1 92 ? -24.016 2.952 36.983 1.00 74.56 92 THR A O 1
ATOM 676 N N . PRO A 1 93 ? -24.192 3.869 39.040 1.00 70.00 93 PRO A N 1
ATOM 677 C CA . PRO A 1 93 ? -24.532 2.615 39.697 1.00 70.00 93 PRO A CA 1
ATOM 678 C C . PRO A 1 93 ? -25.719 1.973 38.983 1.00 70.00 93 PRO A C 1
ATOM 680 O O . PRO A 1 93 ? -26.778 2.580 38.824 1.00 70.00 93 PRO A O 1
ATOM 683 N N . SER A 1 94 ? -25.490 0.754 38.497 1.00 72.62 94 SER A N 1
ATOM 684 C CA . SER A 1 94 ? -26.479 -0.022 37.762 1.00 72.62 94 SER A CA 1
ATOM 685 C C . SER A 1 94 ? -27.722 -0.195 38.645 1.00 72.62 94 SER A C 1
ATOM 687 O O . SER A 1 94 ? -27.577 -0.678 39.773 1.00 72.62 94 SER A O 1
ATOM 689 N N . PRO A 1 95 ? -28.928 0.209 38.203 1.00 70.62 95 PRO A N 1
ATOM 690 C CA . PRO A 1 95 ? -30.136 -0.018 38.980 1.00 70.62 95 PRO A CA 1
ATOM 691 C C . PRO A 1 95 ? -30.320 -1.522 39.197 1.00 70.62 95 PRO A C 1
ATOM 693 O O . PRO A 1 95 ? -30.231 -2.327 38.267 1.00 70.62 95 PRO A O 1
ATOM 696 N N . ALA A 1 96 ? -30.534 -1.886 40.460 1.00 66.56 96 ALA A N 1
ATOM 697 C CA . ALA A 1 96 ? -30.687 -3.255 40.912 1.00 66.56 96 ALA A CA 1
ATOM 698 C C . ALA A 1 96 ? -31.766 -3.991 40.100 1.00 66.56 96 ALA A C 1
ATOM 700 O O . ALA A 1 96 ? -32.922 -3.583 40.068 1.00 66.56 96 ALA A O 1
ATOM 701 N N . HIS A 1 97 ? -31.351 -5.092 39.471 1.00 59.38 97 HIS A N 1
ATOM 702 C CA . HIS A 1 97 ? -32.180 -6.222 39.053 1.00 59.38 97 HIS A CA 1
ATOM 703 C C . HIS A 1 97 ? -33.525 -5.868 38.398 1.00 59.38 97 HIS A C 1
ATOM 705 O O . HIS A 1 97 ? -34.588 -5.981 39.005 1.00 59.38 97 HIS A O 1
ATOM 711 N N . SER A 1 98 ? -33.491 -5.574 37.096 1.00 64.44 98 SER A N 1
ATOM 712 C CA . SER A 1 98 ? -34.683 -5.754 36.265 1.00 64.44 98 SER A CA 1
ATOM 713 C C . SER A 1 98 ? -35.025 -7.254 36.196 1.00 64.44 98 SER A C 1
ATOM 715 O O . SER A 1 98 ? -34.147 -8.066 35.871 1.00 64.44 98 SER A O 1
ATOM 717 N N . PRO A 1 99 ? -36.262 -7.661 36.530 1.00 65.62 99 PRO A N 1
ATOM 718 C CA . PRO A 1 99 ? -36.665 -9.055 36.514 1.00 65.62 99 PRO A CA 1
ATOM 719 C C . PRO A 1 99 ? -36.600 -9.588 35.085 1.00 65.62 99 PRO A C 1
ATOM 721 O O . PRO A 1 99 ? -37.136 -9.004 34.143 1.00 65.62 99 PRO A O 1
ATOM 724 N N . ARG A 1 100 ? -35.909 -10.721 34.958 1.00 59.66 100 ARG A N 1
ATOM 725 C CA . ARG A 1 100 ? -35.753 -11.557 33.765 1.00 59.66 100 ARG A CA 1
ATOM 726 C C . ARG A 1 100 ? -37.002 -11.527 32.875 1.00 59.66 100 ARG A C 1
ATOM 728 O O . ARG A 1 100 ? -37.951 -12.271 33.108 1.00 59.66 100 ARG A O 1
ATOM 735 N N . ARG A 1 101 ? -36.976 -10.733 31.801 1.00 57.69 101 ARG A N 1
ATOM 736 C CA . ARG A 1 101 ? -37.872 -10.967 30.667 1.00 57.69 101 ARG A CA 1
ATOM 737 C C . ARG A 1 101 ? -37.330 -12.171 29.903 1.00 57.69 101 ARG A C 1
ATOM 739 O O . ARG A 1 101 ? -36.380 -12.067 29.135 1.00 57.69 101 ARG A O 1
ATOM 746 N N . LEU A 1 102 ? -37.932 -13.328 30.166 1.00 66.38 102 LEU A N 1
ATOM 747 C CA . LEU A 1 102 ? -37.902 -14.498 29.294 1.00 66.38 102 LEU A CA 1
ATOM 748 C C . LEU A 1 102 ? -38.598 -14.125 27.981 1.00 66.38 102 LEU A C 1
ATOM 750 O O . LEU A 1 102 ? -39.799 -14.315 27.838 1.00 66.38 102 LEU A O 1
ATOM 754 N N . ALA A 1 103 ? -37.875 -13.533 27.039 1.00 62.84 103 ALA A N 1
ATOM 755 C CA . ALA A 1 103 ? -38.408 -13.305 25.705 1.00 62.84 103 ALA A CA 1
ATOM 756 C C . ALA A 1 103 ? -37.262 -13.218 24.704 1.00 62.84 103 ALA A C 1
ATOM 758 O O . ALA A 1 103 ? -36.798 -12.130 24.401 1.00 62.84 103 ALA A O 1
ATOM 759 N N . LEU A 1 104 ? -36.798 -14.377 24.236 1.00 58.72 104 LEU A N 1
ATOM 760 C CA . LEU A 1 104 ? -36.463 -14.613 22.826 1.00 58.72 104 LEU A CA 1
ATOM 761 C C . LEU A 1 104 ? -36.278 -16.128 22.612 1.00 58.72 104 LEU A C 1
ATOM 763 O O . LEU A 1 104 ? -35.202 -16.628 22.305 1.00 58.72 104 LEU A O 1
ATOM 767 N N . ALA A 1 105 ? -37.359 -16.880 22.817 1.00 60.62 105 ALA A N 1
ATOM 768 C CA . ALA A 1 105 ? -37.466 -18.278 22.405 1.00 60.62 105 ALA A CA 1
ATOM 769 C C . ALA A 1 105 ? -38.213 -18.366 21.066 1.00 60.62 105 ALA A C 1
ATOM 771 O O . ALA A 1 105 ? -39.226 -19.041 20.971 1.00 60.62 105 ALA A O 1
ATOM 772 N N . LEU A 1 106 ? -37.766 -17.637 20.043 1.00 58.44 106 LEU A N 1
ATOM 773 C CA . LEU A 1 106 ? -38.310 -17.734 18.685 1.00 58.44 106 LEU A CA 1
ATOM 774 C C . LEU A 1 106 ? -37.212 -17.377 17.683 1.00 58.44 106 LEU A C 1
ATOM 776 O O . LEU A 1 106 ? -37.080 -16.223 17.302 1.00 58.44 106 LEU A O 1
ATOM 780 N N . ASN A 1 107 ? -36.380 -18.358 17.331 1.00 58.75 107 ASN A N 1
ATOM 781 C CA . ASN A 1 107 ? -35.785 -18.518 15.995 1.00 58.75 107 ASN A CA 1
ATOM 782 C C . ASN A 1 107 ? -35.024 -19.854 15.927 1.00 58.75 107 ASN A C 1
ATOM 784 O O . ASN A 1 107 ? -33.846 -19.923 15.594 1.00 58.75 107 ASN A O 1
ATOM 788 N N . ALA A 1 108 ? -35.722 -20.944 16.258 1.00 57.16 108 ALA A N 1
ATOM 789 C CA . ALA A 1 108 ? -35.317 -22.302 15.901 1.00 57.16 108 ALA A CA 1
ATOM 790 C C . ALA A 1 108 ? -36.094 -22.732 14.645 1.00 57.16 108 ALA A C 1
ATOM 792 O O . ALA A 1 108 ? -36.872 -23.676 14.663 1.00 57.16 108 ALA A O 1
ATOM 793 N N . ALA A 1 109 ? -35.931 -21.975 13.563 1.00 61.66 109 ALA A N 1
ATOM 794 C CA . ALA A 1 109 ? -36.428 -22.330 12.239 1.00 61.66 109 ALA A CA 1
ATOM 795 C C . ALA A 1 109 ? -35.436 -21.815 11.192 1.00 61.66 109 ALA A C 1
ATOM 797 O O . ALA A 1 109 ? -35.757 -20.973 10.364 1.00 61.66 109 ALA A O 1
ATOM 798 N N . ASN A 1 110 ? -34.196 -22.304 11.253 1.00 55.69 110 ASN A N 1
ATOM 799 C CA . ASN A 1 110 ? -33.344 -22.316 10.069 1.00 55.69 110 ASN A CA 1
ATOM 800 C C . ASN A 1 110 ? -33.312 -23.752 9.546 1.00 55.69 110 ASN A C 1
ATOM 802 O O . ASN A 1 110 ? -32.357 -24.508 9.727 1.00 55.69 110 ASN A O 1
ATOM 806 N N . THR A 1 111 ? -34.449 -24.159 8.984 1.00 54.97 111 THR A N 1
ATOM 807 C CA . THR A 1 111 ? -34.544 -25.322 8.113 1.00 54.97 111 THR A CA 1
ATOM 808 C C . THR A 1 111 ? -33.639 -25.075 6.917 1.00 54.97 111 THR A C 1
ATOM 810 O O . THR A 1 111 ? -33.998 -24.350 5.997 1.00 54.97 111 THR A O 1
ATOM 813 N N . ASN A 1 112 ? -32.453 -25.673 6.976 1.00 58.66 112 ASN A N 1
ATOM 814 C CA . ASN A 1 112 ? -31.902 -26.495 5.907 1.00 58.66 112 ASN A CA 1
ATOM 815 C C . ASN A 1 112 ? -32.313 -26.058 4.487 1.00 58.66 112 ASN A C 1
ATOM 817 O O . ASN A 1 112 ? -33.075 -26.745 3.806 1.00 58.66 112 ASN A O 1
ATOM 821 N N . ALA A 1 113 ? -31.786 -24.923 4.026 1.00 56.41 113 ALA A N 1
ATOM 822 C CA . ALA A 1 113 ? -31.666 -24.687 2.599 1.00 56.41 113 ALA A CA 1
ATOM 823 C C . ALA A 1 113 ? -30.490 -25.535 2.112 1.00 56.41 113 ALA A C 1
ATOM 825 O O . ALA A 1 113 ? -29.329 -25.140 2.176 1.00 56.41 113 ALA A O 1
ATOM 826 N N . ASN A 1 114 ? -30.847 -26.748 1.705 1.00 60.88 114 ASN A N 1
ATOM 827 C CA . ASN A 1 114 ? -30.177 -27.614 0.752 1.00 60.88 114 ASN A CA 1
ATOM 828 C C . ASN A 1 114 ? -29.395 -26.809 -0.309 1.00 60.88 114 ASN A C 1
ATOM 830 O O . ASN A 1 114 ? -29.920 -26.495 -1.376 1.00 60.88 114 ASN A O 1
ATOM 834 N N . VAL A 1 115 ? -28.146 -26.450 -0.009 1.00 58.88 115 VAL A N 1
ATOM 835 C CA . VAL A 1 115 ? -27.192 -25.988 -1.018 1.00 58.88 115 VAL A CA 1
ATOM 836 C C . VAL A 1 115 ? -26.574 -27.249 -1.620 1.00 58.88 115 VAL A C 1
ATOM 838 O O . VAL A 1 115 ? -25.898 -27.986 -0.894 1.00 58.88 115 VAL A O 1
ATOM 841 N N . PRO A 1 116 ? -26.790 -27.540 -2.915 1.00 67.12 116 PRO A N 1
ATOM 842 C CA . PRO A 1 116 ? -26.112 -28.652 -3.561 1.00 67.12 116 PRO A CA 1
ATOM 843 C C . PRO A 1 116 ? -24.593 -28.425 -3.492 1.00 67.12 116 PRO A C 1
ATOM 845 O O . PRO A 1 116 ? -24.135 -27.295 -3.689 1.00 67.12 116 PRO A O 1
ATOM 848 N N . PRO A 1 117 ? -23.786 -29.465 -3.218 1.00 57.69 117 PRO A N 1
ATOM 849 C CA . PRO A 1 117 ? -22.340 -29.325 -3.197 1.00 57.69 117 PRO A CA 1
ATOM 850 C C . PRO A 1 117 ? -21.867 -28.879 -4.581 1.00 57.69 117 PRO A C 1
ATOM 852 O O . PRO A 1 117 ? -22.007 -29.603 -5.568 1.00 57.69 117 PRO A O 1
ATOM 855 N N . ALA A 1 118 ? -21.296 -27.676 -4.657 1.00 61.53 118 ALA A N 1
ATOM 856 C CA . ALA A 1 118 ? -20.569 -27.247 -5.839 1.00 61.53 118 ALA A CA 1
ATOM 857 C C . ALA A 1 118 ? -19.484 -28.297 -6.148 1.00 61.53 118 ALA A C 1
ATOM 859 O O . ALA A 1 118 ? -18.761 -28.710 -5.232 1.00 61.53 118 ALA A O 1
ATOM 860 N N . PRO A 1 119 ? -19.344 -28.758 -7.404 1.00 61.69 119 PRO A N 1
ATOM 861 C CA . PRO A 1 119 ? -18.335 -29.741 -7.745 1.00 61.69 119 PRO A CA 1
ATOM 862 C C . PRO A 1 119 ? -16.951 -29.141 -7.506 1.00 61.69 119 PRO A C 1
ATOM 864 O O . PRO A 1 119 ? -16.491 -28.248 -8.223 1.00 61.69 119 PRO A O 1
ATOM 867 N N . ALA A 1 120 ? -16.281 -29.672 -6.486 1.00 57.97 120 ALA A N 1
ATOM 868 C CA . ALA A 1 120 ? -14.867 -29.492 -6.243 1.00 57.97 120 ALA A CA 1
ATOM 869 C C . ALA A 1 120 ? -14.094 -29.915 -7.501 1.00 57.97 120 ALA A C 1
ATOM 871 O O . ALA A 1 120 ? -13.823 -31.097 -7.722 1.00 57.97 120 ALA A O 1
ATOM 872 N N . LYS A 1 121 ? -13.704 -28.940 -8.330 1.00 59.84 121 LYS A N 1
ATOM 873 C CA . LYS A 1 121 ? -12.697 -29.112 -9.382 1.00 59.84 121 LYS A CA 1
ATOM 874 C C . LYS A 1 121 ? -11.328 -29.269 -8.721 1.00 59.84 121 LYS A C 1
ATOM 876 O O . LYS A 1 121 ? -10.460 -28.408 -8.802 1.00 59.84 121 LYS A O 1
ATOM 881 N N . ARG A 1 122 ? -11.135 -30.413 -8.066 1.00 61.66 122 ARG A N 1
ATOM 882 C CA . ARG A 1 122 ? -9.830 -30.957 -7.707 1.00 61.66 122 ARG A CA 1
ATOM 883 C C . ARG A 1 122 ? -9.171 -31.430 -9.004 1.00 61.66 122 ARG A C 1
ATOM 885 O O . ARG A 1 122 ? -9.222 -32.612 -9.332 1.00 61.66 122 ARG A O 1
ATOM 892 N N . LYS A 1 123 ? -8.584 -30.508 -9.775 1.00 61.22 123 LYS A N 1
ATOM 893 C CA . LYS A 1 123 ? -7.639 -30.882 -10.833 1.00 61.22 123 LYS A CA 1
ATOM 894 C C . LYS A 1 123 ? -6.271 -31.088 -10.190 1.00 61.22 123 LYS A C 1
ATOM 896 O O . LYS A 1 123 ? -5.693 -30.189 -9.591 1.00 61.22 123 LYS A O 1
ATOM 901 N N . LYS A 1 124 ? -5.857 -32.349 -10.250 1.00 61.78 124 LYS A N 1
ATOM 902 C CA . LYS A 1 124 ? -4.580 -32.918 -9.821 1.00 61.78 124 LYS A CA 1
ATOM 903 C C . LYS A 1 124 ? -3.417 -32.194 -10.532 1.00 61.78 124 LYS A C 1
ATOM 905 O O . LYS A 1 124 ? -3.606 -31.804 -11.685 1.00 61.78 124 LYS A O 1
ATOM 910 N N . PRO A 1 125 ? -2.252 -32.021 -9.882 1.00 52.91 125 PRO A N 1
ATOM 911 C CA . PRO A 1 125 ? -1.050 -31.518 -10.541 1.00 52.91 125 PRO A CA 1
ATOM 912 C C . PRO A 1 125 ? -0.641 -32.490 -11.652 1.00 52.91 125 PRO A C 1
ATOM 914 O O . PRO A 1 125 ? -0.517 -33.690 -11.405 1.00 52.91 125 PRO A O 1
ATOM 917 N N . ARG A 1 126 ? -0.487 -31.969 -12.872 1.00 54.81 126 ARG A N 1
ATOM 918 C CA . ARG A 1 126 ? 0.239 -32.644 -13.946 1.00 54.81 126 ARG A CA 1
ATOM 919 C C . ARG A 1 126 ? 1.689 -32.196 -13.815 1.00 54.81 126 ARG A C 1
ATOM 921 O O . ARG A 1 126 ? 2.028 -31.085 -14.206 1.00 54.81 126 ARG A O 1
ATOM 928 N N . ASP A 1 127 ? 2.452 -33.030 -13.132 1.00 54.91 127 ASP A N 1
ATOM 929 C CA . ASP A 1 127 ? 3.901 -33.109 -13.251 1.00 54.91 127 ASP A CA 1
ATOM 930 C C . ASP A 1 127 ? 4.173 -33.804 -14.589 1.00 54.91 127 ASP A C 1
ATOM 932 O O . ASP A 1 127 ? 3.622 -34.881 -14.805 1.00 54.91 127 ASP A O 1
ATOM 936 N N . GLU A 1 128 ? 4.855 -33.121 -15.507 1.00 56.16 128 GLU A N 1
ATOM 937 C CA . GLU A 1 128 ? 5.679 -33.709 -16.572 1.00 56.16 128 GLU A CA 1
ATOM 938 C C . GLU A 1 128 ? 6.375 -32.570 -17.335 1.00 56.16 128 GLU A C 1
ATOM 940 O O . GLU A 1 128 ? 5.743 -31.794 -18.055 1.00 56.16 128 GLU A O 1
ATOM 945 N N . ASP A 1 129 ? 7.660 -32.429 -17.012 1.00 54.56 129 ASP A N 1
ATOM 946 C CA . ASP A 1 129 ? 8.820 -32.143 -17.857 1.00 54.56 129 ASP A CA 1
ATOM 947 C C . ASP A 1 129 ? 8.640 -31.671 -19.318 1.00 54.56 129 ASP A C 1
ATOM 949 O O . ASP A 1 129 ? 7.878 -32.215 -20.111 1.00 54.56 129 ASP A O 1
ATOM 953 N N . ASP A 1 130 ? 9.535 -30.737 -19.657 1.00 52.47 130 ASP A N 1
ATOM 954 C CA . ASP A 1 130 ? 10.184 -30.570 -20.963 1.00 52.47 130 ASP A CA 1
ATOM 955 C C . ASP A 1 130 ? 9.358 -30.034 -22.150 1.00 52.47 130 ASP A C 1
ATOM 957 O O . ASP A 1 130 ? 8.716 -30.766 -22.896 1.00 52.47 130 ASP A O 1
ATOM 961 N N . ALA A 1 131 ? 9.482 -28.725 -22.397 1.00 57.53 131 ALA A N 1
ATOM 962 C CA . ALA A 1 131 ? 9.695 -28.205 -23.751 1.00 57.53 131 ALA A CA 1
ATOM 963 C C . ALA A 1 131 ? 10.146 -26.740 -23.691 1.00 57.53 131 ALA A C 1
ATOM 965 O O . ALA A 1 131 ? 9.401 -25.840 -23.300 1.00 57.53 131 ALA A O 1
ATOM 966 N N . ARG A 1 132 ? 11.389 -26.497 -24.108 1.00 62.53 132 ARG A N 1
ATOM 967 C CA . ARG A 1 132 ? 11.875 -25.168 -24.483 1.00 62.53 132 ARG A CA 1
ATOM 968 C C . ARG A 1 132 ? 11.109 -24.710 -25.725 1.00 62.53 132 ARG A C 1
ATOM 970 O O . ARG A 1 132 ? 11.229 -25.346 -26.768 1.00 62.53 132 ARG A O 1
ATOM 977 N N . CYS A 1 133 ? 10.397 -23.593 -25.639 1.00 47.53 133 CYS A N 1
ATOM 978 C CA . CYS A 1 133 ? 9.966 -22.848 -26.819 1.00 47.53 133 CYS A CA 1
ATOM 979 C C . CYS A 1 133 ? 10.572 -21.451 -26.727 1.00 47.53 133 CYS A C 1
ATOM 981 O O . CYS A 1 133 ? 10.070 -20.578 -26.020 1.00 47.53 133 CYS A O 1
ATOM 983 N N . ASP A 1 134 ? 11.687 -21.285 -27.426 1.00 55.06 134 ASP A N 1
ATOM 984 C CA . ASP A 1 134 ? 12.171 -19.992 -27.876 1.00 55.06 134 ASP A CA 1
ATOM 985 C C . ASP A 1 134 ? 11.122 -19.448 -28.860 1.00 55.06 134 ASP A C 1
ATOM 987 O O . ASP A 1 134 ? 10.907 -20.023 -29.928 1.00 55.06 134 ASP A O 1
ATOM 991 N N . VAL A 1 135 ? 10.365 -18.432 -28.447 1.00 60.81 135 VAL A N 1
ATOM 992 C CA . VAL A 1 135 ? 9.470 -17.677 -29.331 1.00 60.81 135 VAL A CA 1
ATOM 993 C C . VAL A 1 135 ? 9.735 -16.204 -29.067 1.00 60.81 135 VAL A C 1
ATOM 995 O O . VAL A 1 135 ? 9.196 -15.609 -28.132 1.00 60.81 135 VAL A O 1
ATOM 998 N N . GLU A 1 136 ? 10.590 -15.626 -29.908 1.00 61.09 136 GLU A N 1
ATOM 999 C CA . GLU A 1 136 ? 10.533 -14.205 -30.226 1.00 61.09 136 GLU A CA 1
ATOM 1000 C C . GLU A 1 136 ? 9.139 -13.907 -30.792 1.00 61.09 136 GLU A C 1
ATOM 1002 O O . GLU A 1 136 ? 8.740 -14.416 -31.838 1.00 61.09 136 GLU A O 1
ATOM 1007 N N . GLY A 1 137 ? 8.369 -13.128 -30.037 1.00 50.41 137 GLY A N 1
ATOM 1008 C CA . GLY A 1 137 ? 7.027 -12.688 -30.392 1.00 50.41 137 GLY A CA 1
ATOM 1009 C C . GLY A 1 137 ? 6.934 -11.177 -30.268 1.00 50.41 137 GLY A C 1
ATOM 1010 O O . GLY A 1 137 ? 6.580 -10.651 -29.213 1.00 50.41 137 GLY A O 1
ATOM 1011 N N . GLU A 1 138 ? 7.284 -10.499 -31.356 1.00 57.50 138 GLU A N 1
ATOM 1012 C CA . GLU A 1 138 ? 6.892 -9.126 -31.662 1.00 57.50 138 GLU A CA 1
ATOM 1013 C C . GLU A 1 138 ? 5.356 -8.987 -31.683 1.00 57.50 138 GLU A C 1
ATOM 1015 O O . GLU A 1 138 ? 4.653 -9.861 -32.186 1.00 57.50 138 GLU A O 1
ATOM 1020 N N . GLY A 1 139 ? 4.849 -7.844 -31.213 1.00 55.69 139 GLY A N 1
ATOM 1021 C CA . GLY A 1 139 ? 3.544 -7.313 -31.625 1.00 55.69 139 GLY A CA 1
ATOM 1022 C C . GLY A 1 139 ? 2.321 -7.793 -30.834 1.00 55.69 139 GLY A C 1
ATOM 1023 O O . GLY A 1 139 ? 1.792 -8.879 -31.042 1.00 55.69 139 GLY A O 1
ATOM 1024 N N . GLY A 1 140 ? 1.786 -6.911 -29.986 1.00 50.69 140 GLY A N 1
ATOM 1025 C CA . GLY A 1 140 ? 0.519 -7.135 -29.292 1.00 50.69 140 GLY A CA 1
ATOM 1026 C C . GLY A 1 140 ? -0.108 -5.845 -28.773 1.00 50.69 140 GLY A C 1
ATOM 1027 O O . GLY A 1 140 ? -0.282 -5.686 -27.567 1.00 50.69 140 GLY A O 1
ATOM 1028 N N . GLU A 1 141 ? -0.444 -4.916 -29.672 1.00 56.66 141 GLU A N 1
ATOM 1029 C CA . GLU A 1 141 ? -1.377 -3.817 -29.387 1.00 56.66 141 GLU A CA 1
ATOM 1030 C C . GLU A 1 141 ? -2.781 -4.395 -29.139 1.00 56.66 141 GLU A C 1
ATOM 1032 O O . GLU A 1 141 ? -3.577 -4.605 -30.050 1.00 56.66 141 GLU A O 1
ATOM 1037 N N . GLY A 1 142 ? -3.078 -4.703 -27.876 1.00 53.88 142 GLY A N 1
ATOM 1038 C CA . GLY A 1 142 ? -4.404 -5.101 -27.411 1.00 53.88 142 GLY A CA 1
ATOM 1039 C C . GLY A 1 142 ? -5.135 -3.918 -26.786 1.00 53.88 142 GLY A C 1
ATOM 1040 O O . GLY A 1 142 ? -4.981 -3.650 -25.596 1.00 53.88 142 GLY A O 1
ATOM 1041 N N . GLY A 1 143 ? -5.924 -3.205 -27.589 1.00 51.09 143 GLY A N 1
ATOM 1042 C CA . GLY A 1 143 ? -6.791 -2.121 -27.133 1.00 51.09 143 GLY A CA 1
ATOM 1043 C C . GLY A 1 143 ? -7.893 -2.608 -26.185 1.00 51.09 143 GLY A C 1
ATOM 1044 O O . GLY A 1 143 ? -8.673 -3.500 -26.514 1.00 51.09 143 GLY A O 1
ATOM 1045 N N . CYS A 1 144 ? -7.997 -1.986 -25.010 1.00 56.53 144 CYS A N 1
ATOM 1046 C CA . CYS A 1 144 ? -9.100 -2.196 -24.074 1.00 56.53 144 CYS A CA 1
ATOM 1047 C C . CYS A 1 144 ? -10.300 -1.341 -24.507 1.00 56.53 144 CYS A C 1
ATOM 1049 O O . CYS A 1 144 ? -10.288 -0.115 -24.364 1.00 56.53 144 CYS A O 1
ATOM 1051 N N . GLY A 1 145 ? -11.327 -1.993 -25.053 1.00 51.62 145 GLY A N 1
ATOM 1052 C CA . GLY A 1 145 ? -12.573 -1.370 -25.490 1.00 51.62 145 GLY A CA 1
ATOM 1053 C C . GLY A 1 145 ? -13.254 -0.554 -24.388 1.00 51.62 145 GLY A C 1
ATOM 1054 O O . GLY A 1 145 ? -13.545 -1.057 -23.305 1.00 51.62 145 GLY A O 1
ATOM 1055 N N . ARG A 1 146 ? -13.552 0.713 -24.693 1.00 52.62 146 ARG A N 1
ATOM 1056 C CA . ARG A 1 146 ? -14.540 1.507 -23.958 1.00 52.62 146 ARG A CA 1
ATOM 1057 C C . ARG A 1 146 ? -15.922 1.105 -24.463 1.00 52.62 146 ARG A C 1
ATOM 1059 O O . ARG A 1 146 ? -16.296 1.457 -25.578 1.00 52.62 146 ARG A O 1
ATOM 1066 N N . THR A 1 147 ? -16.674 0.368 -23.657 1.00 63.28 147 THR A N 1
ATOM 1067 C CA . THR A 1 147 ? -18.116 0.198 -23.856 1.00 63.28 147 THR A CA 1
ATOM 1068 C C . THR A 1 147 ? -18.797 1.552 -23.676 1.00 63.28 147 THR A C 1
ATOM 1070 O O . THR A 1 147 ? -18.618 2.205 -22.647 1.00 63.28 147 THR A O 1
ATOM 1073 N N . LYS A 1 148 ? -19.534 1.995 -24.698 1.00 66.75 148 LYS A N 1
ATOM 1074 C CA . LYS A 1 148 ? -20.389 3.182 -24.627 1.00 66.75 148 LYS A CA 1
ATOM 1075 C C . LYS A 1 148 ? -21.547 2.888 -23.670 1.00 66.75 148 LYS A C 1
ATOM 1077 O O . LYS A 1 148 ? -22.141 1.817 -23.741 1.00 66.75 148 LYS A O 1
ATOM 1082 N N . HIS A 1 149 ? -21.803 3.820 -22.761 1.00 63.41 149 HIS A N 1
ATOM 1083 C CA . HIS A 1 149 ? -22.996 3.851 -21.927 1.00 63.41 149 HIS A CA 1
ATOM 1084 C C . HIS A 1 149 ? -24.092 4.507 -22.775 1.00 63.41 149 HIS A C 1
ATOM 1086 O O . HIS A 1 149 ? -23.914 5.647 -23.203 1.00 63.41 149 HIS A O 1
ATOM 1092 N N . ASP A 1 150 ? -25.138 3.756 -23.104 1.00 65.25 150 ASP A N 1
ATOM 1093 C CA . ASP A 1 150 ? -26.314 4.269 -23.806 1.00 65.25 150 ASP A CA 1
ATOM 1094 C C . ASP A 1 150 ? -27.232 4.912 -22.757 1.00 65.25 150 ASP A C 1
ATOM 1096 O O . ASP A 1 150 ? -27.737 4.233 -21.861 1.00 65.25 150 ASP A O 1
ATOM 1100 N N . ASP A 1 151 ? -27.381 6.232 -22.835 1.00 63.91 151 ASP A N 1
ATOM 1101 C CA . ASP A 1 151 ? -28.380 6.994 -22.090 1.00 63.91 151 ASP A CA 1
ATOM 1102 C C . ASP A 1 151 ? -29.721 6.836 -22.820 1.00 63.91 151 ASP A C 1
ATOM 1104 O O . ASP A 1 151 ? -29.905 7.339 -23.930 1.00 63.91 151 ASP A O 1
ATOM 1108 N N . VAL A 1 152 ? -30.647 6.104 -22.202 1.00 71.06 152 VAL A N 1
ATOM 1109 C CA . VAL A 1 152 ? -32.049 6.038 -22.624 1.00 71.06 152 VAL A CA 1
ATOM 1110 C C . VAL A 1 152 ? -32.800 7.180 -21.947 1.00 71.06 152 VAL A C 1
ATOM 1112 O O . VAL A 1 152 ? -32.797 7.283 -20.719 1.00 71.06 152 VAL A O 1
ATOM 1115 N N . LEU A 1 153 ? -33.404 8.021 -22.788 1.00 70.56 153 LEU A N 1
ATOM 1116 C CA . LEU A 1 153 ? -34.291 9.131 -22.441 1.00 70.56 153 LEU A CA 1
ATOM 1117 C C . LEU A 1 153 ? -35.647 8.639 -21.912 1.00 70.56 153 LEU A C 1
ATOM 1119 O O . LEU A 1 153 ? -36.160 7.641 -22.472 1.00 70.56 153 LEU A O 1
#

Foldseek 3Di:
DDDDDDDPPPPDPDPDDDDPDPDPPPPDPDPDPDPPPPLPPAAAPPPRDGHPDFDQQPQHRGTHDPVVSVVDPRHRPDDDDPPPCPDPPDPDPDPPDDDDPPDDPPDPPPPDPPDDDDDPPPDDDDDDDDDDDPDPDDDDPDDDDDDDDDDDD

Solvent-accessible surface area (backbone atoms only — not comparable to full-atom values): 11501 Å² total; per-residue (Å²): 134,84,83,79,79,79,76,84,84,69,81,75,78,81,76,79,78,74,79,78,71,84,76,72,79,81,76,74,82,70,84,72,89,65,84,76,68,77,71,67,87,39,38,16,78,83,80,63,46,81,38,97,73,60,39,65,23,94,53,72,62,45,42,19,44,88,65,58,48,75,67,60,79,57,68,59,81,69,74,73,77,75,72,79,75,87,72,71,71,75,79,70,83,76,77,82,77,78,78,84,77,90,76,83,92,78,82,92,72,81,77,79,78,83,70,77,81,74,82,78,81,78,76,74,86,82,85,77,85,90,81,91,76,92,70,92,74,82,88,79,92,77,81,80,80,81,79,81,82,83,83,83,131

Radius of gyration: 31.33 Å; Cα contacts (8 Å, |Δi|>4): 55; chains: 1; bounding box: 57×76×73 Å

pLDDT: mean 70.62, std 13.97, range [45.81, 95.69]

Sequence (153 aa):
MPHVAQRDLRPLPKRRRLNPAPIPPATVPQPSPFPTKKPAAGACATCHRALLAPLLCARCAAPTCAVCSRTCSAHTTSPPPTPLLSWSPTPTPSPAHSPRRLALALNAANTNANVPPAPAKRKKPRDEDDARCDVEGEGGEGGCGRTKHDDVL

=== Feature glossary ===
Legend for the data blocks above and below:

— What the protein is —

The amino-acid sequence is the protein's primary structure: the linear order of residues from the N-terminus to the C-terminus, written in one-letter code. Everything else here — the 3D coordinates, the secondary structure, the domain annotations — is ultima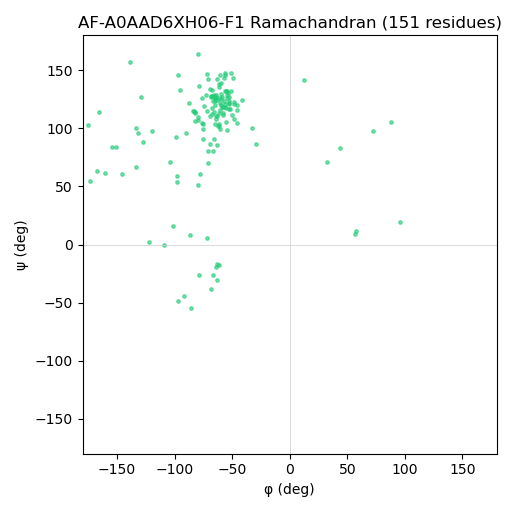tely a consequence of this string.

Functional annotations link the protein to curated databases. InterPro entries identify conserved domains and families by matching the sequence against member-database signatures (Pfam, PROSITE, CDD, …). Gene Ontology (GO) terms describe molecular function, biological process, and cellular component in a controlled vocabulary. CATH places the structure in a hierarchical fold classification (Class/Architecture/Topology/Homologous-superfamily). The organism is the source species.

— Where its atoms are —

Atomic coordinates in PDBx/mmCIF format — the same representation the Protein Data Bank distributes. Each line of the _atom_site loop places one backbone atom in Cartesian space (units: ångströms, origin: arbitrary).

The six renders are orthographic views along the three Cartesian axes in both directions. Representation (cartoon, sticks, or surface) and color scheme (sequence-rainbow or by-chain) vary across proteins so the training set covers all the common visualization conventions.

— Local backbone conformation —

Eight-state secondary structure (DSSP): H is the canonical α-helix, G the tighter 3₁₀-helix, I the wider π-helix; E/B are β-structure, T and S are turns and bends, and '-' is everything else. DSSP derives these from the pattern of main-chain N–H···O=C hydrogen bonds, not from the sequence.

Three-state secondary structure (P-SEA) collapses the eight DSSP classes into helix (a), strand (b), and coil (c). P-SEA assigns these from Cα geometry alone — distances and angles — without requiring backbone oxygens, so it works on any Cα trace.

φ (phi) and ψ (psi) are the two rotatable backbone dihedrals per residue: φ is the C(i-1)–N–Cα–C torsion, ψ is the N–Cα–C–N(i+1) torsion, both in degrees on (−180°, 180°]. α-helical residues cluster near (−60°, −45°); β-strand residues near (−120°, +130°). A Ramachandran plot is simply a scatter of (φ, ψ) for every residue.

— Global shape and packing —

The geometric summary reports three shape descriptors. Rg (radius of gyration) measures how spread out the Cα atoms are about their centre of mass; compact globular proteins have small Rg, elongated or unfolded ones large. Cα contacts (<8 Å, |i−j|>4) count long-range residue pairs in spatial proximity — high for tightly packed folds, near zero for rods or random coil. The bounding-box extents give the protein's footprint along x, y, z in Å.

SASA measures how much of the protein is reachable by solvent. It is computed by rolling a water-sized probe over the atomic surface and summing the exposed area (Å²). Per-residue SASA distinguishes core (buried, low SASA) from surface (exposed, high SASA) residues; total SASA is a whole-molecule size measure.

Plot images: a contact map (which residues are close in 3D, as an N×N binary image), a Ramachandran scatter (backbone torsion angles, revealing secondary-structure composition at a glance), and — for AlphaFold structures — a PAE heatmap (pairwise prediction confidence).

— Structural neighborhood —

A 3Di character summarizes, for each residue, the relative orientation of the Cα frame of its nearest spatial neighbor. Because it encodes fold topology rather than chemistry, 3Di alignments detect remote structural similarity that sequence alignment misses.

The Foldseek neighbor list gives the closest experimentally determined structures in the PDB, ranked by structural alignment. TM-score near 1 means near-identical fold; near 0.3 means only rough topology match. This is how one finds what a novel AlphaFold prediction most resembles in the solved-structure universe.

— Confidence and disorder —

For AlphaFold models, the B-factor field carries pLDDT — the model's own estimate of local accuracy on a 0–100 scale. Regions with pLDDT<50 should be treated as essentially unmodeled; they often correspond to intrinsically disordered segments.

Crystallographic B-factors measure how much each atom's electron density is smeared out, in Å². They rise in mobile loops and surface residues and fall in the buried interior. In AlphaFold models this column is repurposed to hold pLDDT instead.

Predicted Aligned Error (PAE) is an AlphaFold confidence matrix: entry (i, j) is the expected error in the position of residue j, in ångströms, when the prediction is superimposed on the true structure at residue i. Low PAE within a block of residues means that block is internally rigid and well-predicted; high PAE between two blocks means 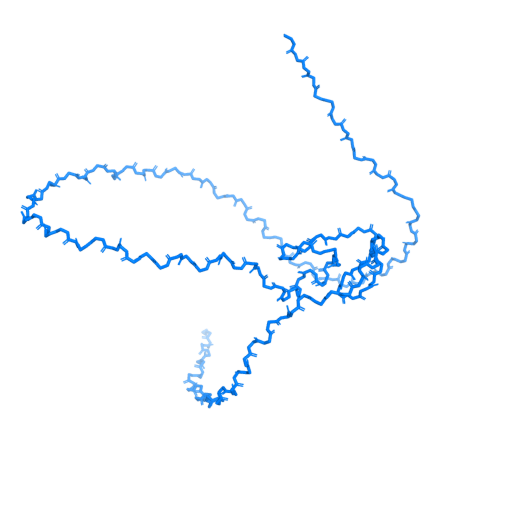their relative placement is uncertain even if each block individually is confident.